Protein AF-A0A0V0GM75-F1 (afdb_monomer)

Structure (mmCIF, N/CA/C/O backbone):
data_AF-A0A0V0GM75-F1
#
_entry.id   AF-A0A0V0GM75-F1
#
loop_
_atom_site.group_PDB
_atom_site.id
_atom_site.type_symbol
_atom_site.label_atom_id
_atom_site.label_alt_id
_atom_site.la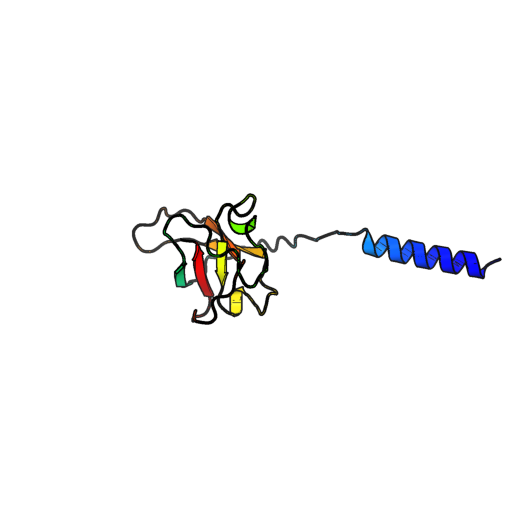bel_comp_id
_atom_site.label_asym_id
_atom_site.label_entity_id
_atom_site.label_seq_id
_atom_site.pdbx_PDB_ins_code
_atom_site.Cartn_x
_atom_site.Cartn_y
_atom_site.Cartn_z
_atom_site.occupancy
_atom_site.B_iso_or_equiv
_atom_site.auth_seq_id
_atom_site.auth_comp_id
_atom_site.auth_asym_id
_atom_site.auth_atom_id
_atom_site.pdbx_PDB_model_num
ATOM 1 N N . MET A 1 1 ? 55.978 0.961 8.814 1.00 60.47 1 MET A N 1
ATOM 2 C CA . MET A 1 1 ? 55.216 -0.275 9.116 1.00 60.47 1 MET A CA 1
ATOM 3 C C . MET A 1 1 ? 53.893 -0.012 9.846 1.00 60.47 1 MET A C 1
ATOM 5 O O . MET A 1 1 ? 52.951 -0.733 9.572 1.00 60.47 1 MET A O 1
ATOM 9 N N . GLY A 1 2 ? 53.761 1.026 10.689 1.00 60.06 2 GLY A N 1
ATOM 10 C CA . GLY A 1 2 ? 52.507 1.308 11.419 1.00 60.06 2 GLY A CA 1
ATOM 11 C C . GLY A 1 2 ? 51.342 1.911 10.609 1.00 60.06 2 GLY A C 1
ATOM 12 O O . GLY A 1 2 ? 50.194 1.615 10.907 1.00 60.06 2 GLY A O 1
ATOM 13 N N . TYR A 1 3 ? 51.600 2.702 9.558 1.00 64.00 3 TYR A N 1
ATOM 14 C CA . TYR A 1 3 ? 50.540 3.386 8.790 1.00 64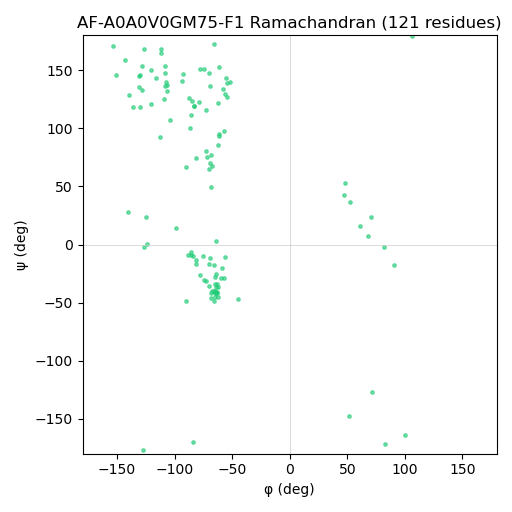.00 3 TYR A CA 1
ATOM 15 C C . TYR A 1 3 ? 49.615 2.423 8.024 1.00 64.00 3 TYR A C 1
ATOM 17 O O . TYR A 1 3 ? 48.398 2.583 8.029 1.00 64.00 3 TYR A O 1
ATOM 25 N N . ASN A 1 4 ? 50.186 1.364 7.440 1.00 69.31 4 ASN A N 1
ATOM 26 C CA . ASN A 1 4 ? 49.410 0.332 6.751 1.00 69.31 4 ASN A CA 1
ATOM 27 C C . ASN A 1 4 ? 48.488 -0.422 7.721 1.00 69.31 4 ASN A C 1
ATOM 29 O O . ASN A 1 4 ? 47.352 -0.711 7.371 1.00 69.31 4 ASN A O 1
ATOM 33 N N . VAL A 1 5 ? 48.934 -0.670 8.960 1.00 70.00 5 VAL A N 1
ATOM 34 C CA . VAL A 1 5 ? 48.118 -1.339 9.988 1.00 70.00 5 VAL A CA 1
ATOM 35 C C . VAL A 1 5 ? 46.885 -0.500 10.339 1.00 70.00 5 VAL A C 1
ATOM 37 O O . VAL A 1 5 ? 45.794 -1.049 10.429 1.00 70.00 5 VAL A O 1
ATOM 40 N N . ILE A 1 6 ? 47.034 0.825 10.442 1.00 69.56 6 ILE A N 1
ATOM 41 C CA . ILE A 1 6 ? 45.928 1.746 10.755 1.00 69.56 6 ILE A CA 1
ATOM 42 C C . ILE A 1 6 ? 44.902 1.805 9.609 1.00 69.56 6 ILE A C 1
ATOM 44 O O . ILE A 1 6 ? 43.697 1.807 9.853 1.00 69.56 6 ILE A O 1
ATOM 48 N N . ILE A 1 7 ? 45.350 1.811 8.350 1.00 73.31 7 ILE A N 1
ATOM 49 C CA . ILE A 1 7 ? 44.441 1.796 7.191 1.00 73.31 7 ILE A CA 1
ATOM 50 C C . ILE A 1 7 ? 43.643 0.491 7.140 1.00 73.31 7 ILE A C 1
ATOM 52 O O . ILE A 1 7 ? 42.425 0.527 6.964 1.00 73.31 7 ILE A O 1
ATOM 56 N N . PHE A 1 8 ? 44.300 -0.654 7.347 1.00 71.50 8 PHE A N 1
ATOM 57 C CA . PHE A 1 8 ? 43.618 -1.949 7.365 1.00 71.50 8 PHE A CA 1
ATOM 58 C C . PHE A 1 8 ? 42.592 -2.051 8.500 1.00 71.50 8 PHE A C 1
ATOM 60 O O . PHE A 1 8 ? 41.510 -2.597 8.279 1.00 71.50 8 PHE A O 1
ATOM 67 N N . THR A 1 9 ? 42.865 -1.481 9.681 1.00 73.00 9 THR A N 1
ATOM 68 C CA . THR A 1 9 ? 41.879 -1.459 10.773 1.00 73.00 9 THR A CA 1
ATOM 69 C C . THR A 1 9 ? 40.689 -0.554 10.458 1.00 73.00 9 THR A C 1
ATOM 71 O O . THR A 1 9 ? 39.555 -0.959 10.698 1.00 73.00 9 THR A O 1
ATOM 74 N N . PHE A 1 10 ? 40.907 0.629 9.870 1.00 70.69 10 PHE A N 1
ATOM 75 C CA . PHE A 1 10 ? 39.816 1.530 9.466 1.00 70.69 10 PHE A CA 1
ATOM 76 C C . PHE A 1 10 ? 38.932 0.940 8.357 1.00 70.69 10 PHE A C 1
ATOM 78 O O . PHE A 1 10 ? 37.709 1.036 8.442 1.00 70.69 10 PHE A O 1
ATOM 85 N N . LEU A 1 11 ? 39.518 0.286 7.348 1.00 71.31 11 LEU A N 1
ATOM 86 C CA . LEU A 1 11 ? 38.755 -0.410 6.303 1.00 71.31 11 LEU A CA 1
ATOM 87 C C . LEU A 1 11 ? 37.948 -1.585 6.868 1.00 71.31 11 LEU A C 1
ATOM 89 O O . LEU A 1 11 ? 36.784 -1.743 6.511 1.00 71.31 11 LEU A O 1
ATOM 93 N N . ALA A 1 12 ? 38.524 -2.373 7.778 1.00 72.00 12 ALA A N 1
ATOM 94 C CA . ALA A 1 12 ? 37.815 -3.477 8.423 1.00 72.00 12 ALA A CA 1
ATOM 95 C C . ALA A 1 12 ? 36.645 -2.990 9.300 1.00 72.00 12 ALA A C 1
ATOM 97 O O . ALA A 1 12 ? 35.568 -3.580 9.259 1.00 72.00 12 ALA A O 1
ATOM 98 N N . LEU A 1 13 ? 36.825 -1.889 10.041 1.00 67.44 13 LEU A N 1
ATOM 99 C CA . LEU A 1 13 ? 35.761 -1.235 10.815 1.00 67.44 13 LEU A CA 1
ATOM 100 C C . LEU A 1 13 ? 34.642 -0.697 9.913 1.00 67.44 13 LEU A C 1
ATOM 102 O O . LEU A 1 13 ? 33.470 -0.894 10.223 1.00 67.44 13 LEU A O 1
ATOM 106 N N . CYS A 1 14 ? 34.995 -0.096 8.774 1.00 62.97 14 CYS A N 1
ATOM 107 C CA . CYS A 1 14 ? 34.037 0.389 7.782 1.00 62.97 14 CYS A CA 1
ATOM 108 C C . CYS A 1 14 ? 33.208 -0.772 7.199 1.00 62.97 14 CYS A C 1
ATOM 110 O O . CYS A 1 14 ? 31.982 -0.710 7.165 1.00 62.97 14 CYS A O 1
ATOM 112 N N . LEU A 1 15 ? 33.852 -1.889 6.837 1.00 62.31 15 LEU A N 1
ATOM 113 C CA . LEU A 1 15 ? 33.173 -3.099 6.350 1.00 62.31 15 LEU A CA 1
ATOM 114 C C . LEU A 1 15 ? 32.277 -3.753 7.418 1.00 62.31 15 LEU A C 1
ATOM 116 O O . LEU A 1 15 ? 31.211 -4.270 7.085 1.00 62.31 15 LEU A O 1
ATOM 120 N N . LEU A 1 16 ? 32.659 -3.688 8.699 1.00 58.06 16 LEU A N 1
ATOM 121 C CA . LEU A 1 16 ? 31.814 -4.142 9.810 1.00 58.06 16 LEU A CA 1
ATOM 122 C C . LEU A 1 16 ? 30.513 -3.327 9.927 1.00 58.06 16 LEU A C 1
ATOM 124 O O . LEU A 1 16 ? 29.478 -3.901 10.252 1.00 58.06 16 LEU A O 1
ATOM 128 N N . GLN A 1 17 ? 30.544 -2.024 9.618 1.00 57.91 17 GLN A N 1
ATOM 129 C CA . GLN A 1 17 ? 29.362 -1.149 9.636 1.00 57.91 17 GLN A CA 1
ATOM 130 C C . GLN A 1 17 ? 28.405 -1.416 8.461 1.00 57.91 17 GLN A C 1
ATOM 132 O O . GLN A 1 17 ? 27.194 -1.294 8.627 1.00 57.91 17 GLN A O 1
ATOM 137 N N . TYR A 1 18 ? 28.922 -1.829 7.297 1.00 60.91 18 TYR A N 1
ATOM 138 C CA . TYR A 1 18 ? 28.097 -2.211 6.140 1.00 60.91 18 TYR A CA 1
ATOM 139 C C . TYR A 1 18 ? 27.483 -3.615 6.272 1.00 60.91 18 TYR A C 1
ATOM 141 O O . TYR A 1 18 ? 26.427 -3.871 5.699 1.00 60.91 18 TYR A O 1
ATOM 149 N N . CYS A 1 19 ? 28.108 -4.521 7.036 1.00 56.44 19 CYS A N 1
ATOM 150 C CA . CYS A 1 19 ? 27.608 -5.887 7.243 1.00 56.44 19 CYS A CA 1
ATOM 151 C C . CYS A 1 19 ? 26.515 -6.004 8.310 1.00 56.44 19 CYS A C 1
ATOM 153 O O . CYS A 1 19 ? 25.794 -7.004 8.336 1.00 56.44 19 CYS A O 1
ATOM 155 N N . THR A 1 20 ? 26.336 -5.012 9.183 1.00 55.38 20 THR A N 1
ATOM 156 C CA . THR A 1 20 ? 25.181 -5.004 10.082 1.00 55.38 20 THR A CA 1
ATOM 157 C C . THR A 1 20 ? 23.960 -4.466 9.347 1.00 55.38 20 THR A C 1
ATOM 159 O O . THR A 1 20 ? 23.466 -3.382 9.642 1.00 55.38 20 THR A O 1
ATOM 162 N N . CYS A 1 21 ? 23.388 -5.281 8.460 1.00 53.88 21 CYS A N 1
ATOM 163 C CA . CYS A 1 21 ? 21.960 -5.229 8.144 1.00 53.88 21 CYS A CA 1
ATOM 164 C C . CYS A 1 21 ? 21.143 -5.711 9.356 1.00 53.88 21 CYS A C 1
ATOM 166 O O . CYS A 1 21 ? 20.259 -6.559 9.237 1.00 53.88 21 CYS A O 1
ATOM 168 N N . ALA A 1 22 ? 21.419 -5.174 10.547 1.00 54.41 22 ALA A N 1
ATOM 169 C CA . ALA A 1 22 ? 20.449 -5.183 11.622 1.00 54.41 22 ALA A CA 1
ATOM 170 C C . ALA A 1 22 ? 19.383 -4.166 11.213 1.00 54.41 22 ALA A C 1
ATOM 172 O O . ALA A 1 22 ? 19.334 -3.043 11.706 1.00 54.41 22 ALA A O 1
ATOM 173 N N . HIS A 1 23 ? 18.540 -4.561 10.258 1.00 51.44 23 HIS A N 1
ATOM 174 C CA . HIS A 1 23 ? 17.225 -3.981 10.107 1.00 51.44 23 HIS A CA 1
ATOM 175 C C . HIS A 1 23 ? 16.519 -4.321 11.411 1.00 51.44 23 HIS A C 1
ATOM 177 O O . HIS A 1 23 ? 15.888 -5.373 11.541 1.00 51.44 23 HIS A O 1
ATOM 183 N N . VAL A 1 24 ? 16.719 -3.475 12.424 1.00 52.53 24 VAL A N 1
ATOM 184 C CA . VAL A 1 24 ? 15.916 -3.491 13.629 1.00 52.53 24 VAL A CA 1
ATOM 185 C C . VAL A 1 24 ? 14.514 -3.296 13.087 1.00 52.53 24 VAL A C 1
ATOM 187 O O . VAL A 1 24 ? 14.125 -2.189 12.724 1.00 52.53 24 VAL A O 1
ATOM 190 N N . LYS A 1 25 ? 13.764 -4.391 12.926 1.00 50.00 25 LYS A N 1
ATOM 191 C CA . LYS A 1 25 ? 12.319 -4.297 12.869 1.00 50.00 25 LYS A CA 1
ATOM 192 C C . LYS A 1 25 ? 11.996 -3.720 14.231 1.00 50.00 25 LYS A C 1
ATOM 194 O O . LYS A 1 25 ? 11.958 -4.459 15.213 1.00 50.00 25 LYS A O 1
ATOM 199 N N . SER A 1 26 ? 11.893 -2.395 14.319 1.00 51.44 26 SER A N 1
ATOM 200 C CA . SER A 1 26 ? 11.229 -1.787 15.446 1.00 51.44 26 SER A CA 1
ATOM 201 C C . SER A 1 26 ? 9.815 -2.331 15.337 1.00 51.44 26 SER A C 1
ATOM 203 O O . SER A 1 26 ? 8.985 -1.895 14.544 1.00 51.44 26 SER A O 1
ATOM 205 N N . LEU A 1 27 ? 9.570 -3.417 16.064 1.00 53.38 27 LEU A N 1
ATOM 206 C CA . LEU A 1 27 ? 8.232 -3.842 16.392 1.00 53.38 27 LEU A CA 1
ATOM 207 C C . LEU A 1 27 ? 7.750 -2.765 17.348 1.00 53.38 27 LEU A C 1
ATOM 209 O O . LEU A 1 27 ? 7.745 -2.936 18.563 1.00 53.38 27 LEU A O 1
ATOM 213 N N . ASN A 1 28 ? 7.388 -1.615 16.783 1.00 51.41 28 ASN A N 1
ATOM 214 C CA . ASN A 1 28 ? 6.484 -0.695 17.422 1.00 51.41 28 ASN A CA 1
ATOM 215 C C . ASN A 1 28 ? 5.131 -1.406 17.388 1.00 51.41 28 ASN A C 1
ATOM 217 O O . ASN A 1 28 ? 4.247 -1.076 16.604 1.00 51.41 28 ASN A O 1
ATOM 221 N N . ALA A 1 29 ? 5.012 -2.464 18.194 1.00 49.50 29 ALA A N 1
ATOM 222 C CA . ALA A 1 29 ? 3.746 -3.015 18.617 1.00 49.50 29 ALA A CA 1
ATOM 223 C C . ALA A 1 29 ? 3.155 -1.976 19.569 1.00 49.50 29 ALA A C 1
ATOM 225 O O . ALA A 1 29 ? 3.053 -2.175 20.778 1.00 49.50 29 ALA A O 1
ATOM 226 N N . SER A 1 30 ? 2.840 -0.805 19.020 1.00 55.94 30 SER A N 1
ATOM 227 C CA . SER A 1 30 ? 1.892 0.085 19.634 1.00 55.94 30 SER A CA 1
ATOM 228 C C . SER A 1 30 ? 0.645 -0.763 19.836 1.00 55.94 30 SER A C 1
ATOM 230 O O . SER A 1 30 ? 0.157 -1.423 18.916 1.00 55.94 30 SER A O 1
ATOM 232 N N . ILE A 1 31 ? 0.150 -0.786 21.069 1.00 52.28 31 ILE A N 1
ATOM 233 C CA . ILE A 1 31 ? -1.203 -1.235 21.384 1.00 52.28 31 ILE A CA 1
ATOM 234 C C . ILE A 1 31 ? -2.124 -0.177 20.757 1.00 52.28 31 ILE A C 1
ATOM 236 O O . ILE A 1 31 ? -2.676 0.687 21.431 1.00 52.28 31 ILE A O 1
ATOM 240 N N . ALA A 1 32 ? -2.143 -0.125 19.429 1.00 65.12 32 ALA A N 1
ATOM 241 C CA . ALA A 1 32 ? -2.840 0.874 18.661 1.00 65.12 32 ALA A CA 1
ATOM 242 C C . ALA A 1 32 ? -4.268 0.374 18.512 1.00 65.12 32 ALA A C 1
ATOM 244 O O . ALA A 1 32 ? -4.531 -0.622 17.841 1.00 65.12 32 ALA A O 1
ATOM 245 N N . SER A 1 33 ? -5.196 1.070 19.162 1.00 84.94 33 SER A N 1
ATOM 246 C CA . SER A 1 33 ? -6.591 1.000 18.749 1.00 84.94 33 SER A CA 1
ATOM 247 C C . SER A 1 33 ? -6.679 1.365 17.269 1.00 84.94 33 SER A C 1
ATOM 249 O O . SER A 1 33 ? -5.973 2.271 16.813 1.00 84.94 33 SER A O 1
ATOM 251 N N . PHE A 1 34 ? -7.576 0.702 16.537 1.00 90.62 34 PHE A N 1
ATOM 252 C CA . PHE A 1 34 ? -7.940 1.130 15.190 1.00 90.62 34 PHE A CA 1
ATOM 253 C C . PHE A 1 34 ? -8.336 2.608 15.204 1.00 90.62 34 PHE A C 1
ATOM 255 O O . PHE A 1 34 ? -9.004 3.077 16.131 1.00 90.62 34 PHE A O 1
ATOM 262 N N . GLN A 1 35 ? -7.900 3.325 14.173 1.00 93.19 35 GLN A N 1
ATOM 263 C CA . GLN A 1 35 ? -8.262 4.713 13.926 1.00 93.19 35 GLN A CA 1
ATOM 264 C C . GLN A 1 35 ? -9.198 4.779 12.717 1.00 93.19 35 GLN A C 1
ATOM 266 O O . GLN A 1 35 ? -9.049 3.964 11.801 1.00 93.19 35 GLN A O 1
ATOM 271 N N . PRO A 1 36 ? -10.147 5.729 12.682 1.00 94.38 36 PRO A N 1
ATOM 272 C CA . PRO A 1 36 ? -10.966 5.956 11.502 1.00 94.38 36 PRO A CA 1
ATOM 273 C C . PRO A 1 36 ? -10.099 6.281 10.281 1.00 94.38 36 PRO A C 1
ATOM 275 O O . PRO A 1 36 ? -9.192 7.113 10.351 1.00 94.38 36 PRO A O 1
ATOM 278 N N . ALA A 1 37 ? -10.410 5.643 9.160 1.00 95.38 37 ALA A N 1
ATOM 279 C CA . ALA A 1 37 ? -9.784 5.883 7.869 1.00 95.38 37 ALA A CA 1
ATOM 280 C C . ALA A 1 37 ? -10.839 5.766 6.766 1.00 95.38 37 ALA A C 1
ATOM 282 O O . ALA A 1 37 ? -11.886 5.144 6.957 1.00 95.38 37 ALA A O 1
ATOM 283 N N . VAL A 1 38 ? -10.554 6.368 5.618 1.00 95.62 38 VAL A N 1
ATOM 284 C CA . VAL A 1 38 ? -11.335 6.168 4.394 1.00 95.62 38 VAL A CA 1
ATOM 285 C C . VAL A 1 38 ? -10.679 5.053 3.591 1.00 95.62 38 VAL A C 1
ATOM 287 O O . VAL A 1 38 ? -9.451 4.964 3.551 1.00 95.62 38 VAL A O 1
ATOM 290 N N . ALA A 1 39 ? -11.490 4.199 2.973 1.00 95.12 39 ALA A N 1
ATOM 291 C CA . ALA A 1 39 ? -11.000 3.200 2.040 1.00 95.12 39 ALA A CA 1
ATOM 292 C C . ALA A 1 39 ? -11.808 3.224 0.741 1.00 95.12 39 ALA A C 1
ATOM 294 O O . ALA A 1 39 ? -13.040 3.281 0.774 1.00 95.12 39 ALA A O 1
ATOM 295 N N . THR A 1 40 ? -11.105 3.161 -0.382 1.00 96.00 40 THR A N 1
ATOM 296 C CA . THR A 1 40 ? -11.652 2.962 -1.731 1.00 96.00 40 THR A CA 1
ATOM 297 C C . THR A 1 40 ? -10.926 1.800 -2.402 1.00 96.00 40 THR A C 1
ATOM 299 O O . THR A 1 40 ? -10.117 1.131 -1.760 1.00 96.00 40 THR A O 1
ATOM 302 N N . PHE A 1 41 ? -11.259 1.519 -3.661 1.00 95.88 41 PHE A N 1
ATOM 303 C CA . PHE A 1 41 ? -10.556 0.529 -4.465 1.00 95.88 41 PHE A CA 1
ATOM 304 C C . PHE A 1 41 ? -10.177 1.124 -5.819 1.00 95.88 41 PHE A C 1
ATOM 306 O O . PHE A 1 41 ? -10.971 1.869 -6.404 1.00 95.88 41 PHE A O 1
ATOM 313 N N . TYR A 1 42 ? -9.030 0.711 -6.355 1.00 95.19 42 TYR A N 1
ATOM 314 C CA . TYR A 1 42 ? -8.586 1.050 -7.704 1.00 95.19 42 TYR A CA 1
ATOM 315 C C . TYR A 1 42 ? -8.190 -0.193 -8.500 1.00 95.19 42 TYR A C 1
ATOM 317 O O . TYR A 1 42 ? -7.764 -1.206 -7.950 1.00 95.19 42 TYR A O 1
ATOM 325 N N . GLY A 1 43 ? -8.306 -0.097 -9.824 1.00 94.31 43 GLY A N 1
ATOM 326 C CA . GLY A 1 43 ? -8.071 -1.228 -10.717 1.00 94.31 43 GLY A CA 1
ATOM 327 C C . GLY A 1 43 ? -9.285 -2.162 -10.858 1.00 94.31 43 GLY A C 1
ATOM 328 O O . GLY A 1 43 ? -10.401 -1.813 -10.465 1.00 94.31 43 GLY A O 1
ATOM 329 N N . PRO A 1 44 ? -9.104 -3.318 -11.522 1.00 94.31 44 PRO A N 1
ATOM 330 C CA . PRO A 1 44 ? -10.173 -4.293 -11.743 1.00 94.31 44 PRO A CA 1
ATOM 331 C C . PRO A 1 44 ? -10.490 -5.067 -10.451 1.00 94.31 44 PRO A C 1
ATOM 333 O O . PRO A 1 44 ? -9.554 -5.316 -9.728 1.00 94.31 44 PRO A O 1
ATOM 336 N N . PRO A 1 45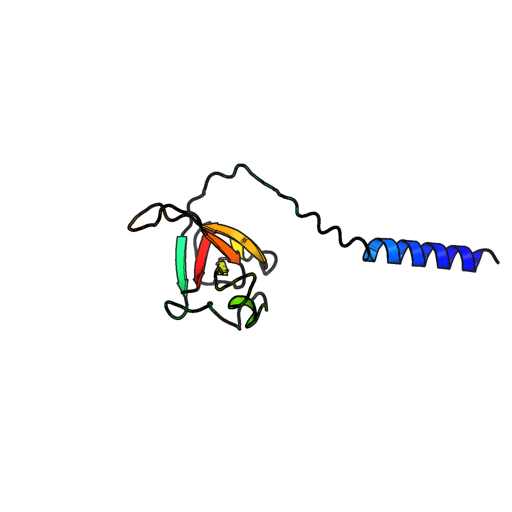 ? -11.716 -5.568 -10.191 1.00 92.62 45 PRO A N 1
ATOM 337 C CA . PRO A 1 45 ? -12.133 -6.159 -8.896 1.00 92.62 45 PRO A CA 1
ATOM 338 C C . PRO A 1 45 ? -11.435 -7.441 -8.397 1.00 92.62 45 PRO A C 1
ATOM 340 O O . PRO A 1 45 ? -11.875 -8.022 -7.403 1.00 92.62 45 PRO A O 1
ATOM 343 N N . THR A 1 46 ? -10.431 -7.935 -9.119 1.00 91.94 46 THR A N 1
ATOM 344 C CA . THR A 1 46 ? -9.559 -9.038 -8.680 1.00 91.94 46 THR A CA 1
ATOM 345 C C . THR A 1 46 ? -8.104 -8.776 -9.087 1.00 91.94 46 THR A C 1
ATOM 347 O O . THR A 1 46 ? -7.370 -9.703 -9.445 1.00 91.94 46 THR A O 1
ATOM 350 N N . GLY A 1 47 ? -7.734 -7.508 -9.200 1.00 93.44 47 GLY A N 1
ATOM 351 C CA . GLY A 1 47 ? -6.432 -7.044 -9.639 1.00 93.44 47 GLY A CA 1
ATOM 352 C C . GLY A 1 47 ? -5.404 -7.013 -8.512 1.00 93.44 47 GLY A C 1
ATOM 353 O O . GLY A 1 47 ? -5.577 -7.559 -7.425 1.00 93.44 47 GLY A O 1
ATOM 354 N N . ALA A 1 48 ? -4.263 -6.405 -8.821 1.00 93.62 48 ALA A N 1
ATOM 355 C CA . ALA A 1 48 ? -3.155 -6.211 -7.889 1.00 93.62 48 ALA A CA 1
ATOM 356 C C . ALA A 1 48 ? -2.770 -4.731 -7.787 1.00 93.62 48 ALA A C 1
ATOM 358 O O . ALA A 1 48 ? -1.624 -4.409 -7.489 1.00 93.62 48 ALA A O 1
ATOM 359 N N . GLY A 1 49 ? -3.704 -3.831 -8.109 1.00 90.31 49 GLY A N 1
ATOM 360 C CA . GLY A 1 49 ? -3.412 -2.417 -8.309 1.00 90.31 49 GLY A CA 1
ATOM 361 C C . GLY A 1 49 ? -2.640 -2.165 -9.607 1.00 90.31 49 GLY A C 1
ATOM 362 O O . GLY A 1 49 ? -3.096 -2.556 -10.681 1.00 90.31 49 GLY A O 1
ATOM 363 N N . SER A 1 50 ? -1.500 -1.475 -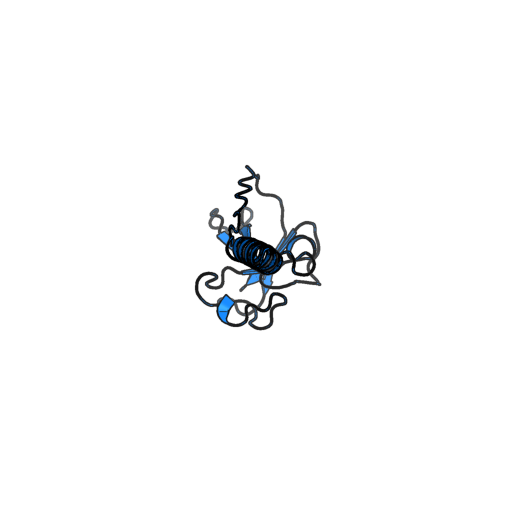9.517 1.00 87.19 50 SER A N 1
ATOM 364 C CA . SER A 1 50 ? -0.711 -1.019 -10.669 1.00 87.19 50 SER A CA 1
ATOM 365 C C . SER A 1 50 ? 0.754 -1.439 -10.557 1.00 87.19 50 SER A C 1
ATOM 367 O O . SER A 1 50 ? 1.400 -1.170 -9.544 1.00 87.19 50 SER A O 1
ATOM 369 N N . ASP A 1 51 ? 1.308 -1.985 -11.643 1.00 89.50 51 ASP A N 1
ATOM 370 C CA . ASP A 1 51 ? 2.749 -2.248 -11.786 1.00 89.50 51 ASP A CA 1
ATOM 371 C C . ASP A 1 51 ? 3.570 -0.943 -11.912 1.00 89.50 51 ASP A C 1
ATOM 373 O O . ASP A 1 51 ? 4.796 -0.953 -11.854 1.00 89.50 51 ASP A O 1
ATOM 377 N N . GLY A 1 52 ? 2.910 0.203 -12.109 1.00 90.62 52 GLY A N 1
ATOM 378 C CA . GLY A 1 52 ? 3.539 1.520 -12.241 1.00 90.62 52 GLY A CA 1
ATOM 379 C C . GLY A 1 52 ? 3.530 2.361 -10.963 1.00 90.62 52 GLY A C 1
ATOM 380 O O . GLY A 1 52 ? 3.725 3.570 -11.059 1.00 90.62 52 GLY A O 1
ATOM 381 N N . GLY A 1 53 ? 3.241 1.763 -9.803 1.00 93.56 53 GLY A N 1
ATOM 382 C CA . GLY A 1 53 ? 3.070 2.506 -8.555 1.00 93.56 53 GLY A CA 1
ATOM 383 C C . GLY A 1 53 ? 4.317 3.278 -8.105 1.00 93.56 53 GLY A C 1
ATOM 384 O O . GLY A 1 53 ? 5.455 2.885 -8.380 1.00 93.56 53 GLY A O 1
ATOM 385 N N . ALA A 1 54 ? 4.105 4.360 -7.358 1.00 98.06 54 ALA A N 1
ATOM 386 C CA . ALA A 1 54 ? 5.121 5.318 -6.924 1.00 98.06 54 ALA A CA 1
ATOM 387 C C . ALA A 1 54 ? 6.265 4.707 -6.089 1.00 98.06 54 ALA A C 1
ATOM 389 O O . ALA A 1 54 ? 7.344 5.292 -6.011 1.00 98.06 54 ALA A O 1
ATOM 390 N N . CYS A 1 55 ? 6.068 3.526 -5.490 1.00 98.00 55 CYS A N 1
ATOM 391 C CA . CYS A 1 55 ? 7.115 2.824 -4.739 1.00 98.00 55 CYS A CA 1
ATOM 392 C C . CYS A 1 55 ? 8.028 1.933 -5.598 1.00 98.00 55 CYS A C 1
ATOM 394 O O . CYS A 1 55 ? 8.994 1.382 -5.073 1.00 98.00 55 CYS A O 1
ATOM 396 N N . GLY A 1 56 ? 7.734 1.751 -6.890 1.00 97.56 56 GLY A N 1
ATOM 397 C CA . GLY A 1 56 ? 8.607 1.015 -7.810 1.00 97.56 56 GLY A CA 1
ATOM 398 C C . GLY A 1 56 ? 8.679 -0.499 -7.579 1.00 97.56 56 GLY A C 1
ATOM 399 O O . GLY A 1 56 ? 9.658 -1.123 -7.978 1.00 97.56 56 GLY A O 1
ATOM 400 N N . PHE A 1 57 ? 7.663 -1.106 -6.951 1.00 96.50 57 PHE A N 1
ATOM 401 C CA . PHE A 1 57 ? 7.609 -2.563 -6.736 1.00 96.50 57 PHE A CA 1
ATOM 402 C C . PHE A 1 57 ? 7.250 -3.374 -7.990 1.00 96.50 57 PHE A C 1
ATOM 404 O O . PHE A 1 57 ? 7.365 -4.596 -7.956 1.00 96.50 57 PHE A O 1
ATOM 411 N N . THR A 1 58 ? 6.834 -2.715 -9.073 1.00 96.00 58 THR A N 1
ATOM 412 C CA . THR A 1 58 ? 6.496 -3.352 -10.355 1.00 96.00 58 THR A CA 1
ATOM 413 C C . THR A 1 58 ? 5.509 -4.511 -10.200 1.00 96.00 58 THR A C 1
ATOM 415 O O . THR A 1 58 ? 4.674 -4.519 -9.299 1.00 96.00 58 THR A O 1
ATOM 418 N N . ASP A 1 59 ? 5.629 -5.523 -11.051 1.00 95.38 59 ASP A N 1
ATOM 419 C CA . ASP A 1 59 ? 4.883 -6.776 -11.021 1.00 95.38 59 ASP A CA 1
ATOM 420 C C . ASP A 1 59 ? 4.986 -7.564 -9.699 1.00 95.38 59 ASP A C 1
ATOM 422 O O . ASP A 1 59 ? 4.225 -8.518 -9.497 1.00 95.38 59 ASP A O 1
ATOM 426 N N . ALA A 1 60 ? 5.888 -7.200 -8.776 1.00 96.81 60 ALA A N 1
ATOM 427 C CA . ALA A 1 60 ? 5.981 -7.857 -7.475 1.00 96.81 60 ALA A CA 1
ATOM 428 C C . ALA A 1 60 ? 4.721 -7.651 -6.623 1.00 96.81 60 ALA A C 1
ATOM 430 O O . ALA A 1 60 ? 4.430 -8.511 -5.794 1.00 96.81 60 ALA A O 1
ATOM 431 N N . VAL A 1 61 ? 3.945 -6.580 -6.841 1.00 97.00 61 VAL A N 1
ATOM 432 C CA . VAL A 1 61 ? 2.694 -6.305 -6.098 1.00 97.00 61 VAL A CA 1
ATOM 433 C C . VAL A 1 61 ? 1.675 -7.448 -6.199 1.00 97.00 61 VAL A C 1
ATOM 435 O O . VAL A 1 61 ? 0.932 -7.712 -5.253 1.00 97.00 61 VAL A O 1
ATOM 438 N N . SER A 1 62 ? 1.702 -8.196 -7.306 1.00 96.81 62 SER A N 1
ATOM 439 C CA . SER A 1 62 ? 0.843 -9.364 -7.552 1.00 96.81 62 SER A CA 1
ATOM 440 C C . SER A 1 62 ? 1.394 -10.683 -6.991 1.00 96.81 62 SER A C 1
ATOM 442 O O . SER A 1 62 ? 0.710 -11.707 -6.998 1.00 96.81 62 SER A O 1
ATOM 444 N N . LYS A 1 63 ? 2.640 -10.690 -6.509 1.00 97.38 63 LYS A N 1
ATOM 445 C CA . LYS A 1 63 ? 3.390 -11.894 -6.128 1.00 97.38 63 LYS A CA 1
ATOM 446 C C . LYS A 1 63 ? 3.616 -11.943 -4.617 1.00 97.38 63 LYS A C 1
ATOM 448 O O . LYS A 1 63 ? 3.485 -10.925 -3.933 1.00 97.38 63 LYS A O 1
ATOM 453 N N . PRO A 1 64 ? 3.995 -13.104 -4.058 1.00 96.69 64 PRO A N 1
ATOM 454 C CA . PRO A 1 64 ? 4.465 -13.160 -2.682 1.00 96.69 64 PRO A CA 1
ATOM 455 C C . PRO A 1 64 ? 5.631 -12.176 -2.447 1.00 96.69 64 PRO A C 1
ATOM 457 O O . PRO A 1 64 ? 6.527 -12.096 -3.288 1.00 96.69 64 PRO A O 1
ATOM 460 N N . PRO A 1 65 ? 5.664 -11.459 -1.306 1.00 95.31 65 PRO A N 1
ATOM 461 C CA . PRO A 1 65 ? 4.755 -11.589 -0.166 1.00 95.31 65 PRO A CA 1
ATOM 462 C C . PRO A 1 65 ? 3.481 -10.727 -0.249 1.00 95.31 65 PRO A C 1
ATOM 464 O O . PRO A 1 65 ? 2.599 -10.922 0.585 1.00 95.31 65 PRO A O 1
ATOM 467 N N . PHE A 1 66 ? 3.372 -9.805 -1.211 1.00 96.75 66 PHE A N 1
ATOM 468 C CA . PHE A 1 66 ? 2.250 -8.867 -1.305 1.00 96.75 66 PHE A CA 1
ATOM 469 C C . PHE A 1 66 ? 0.936 -9.560 -1.655 1.00 96.75 66 PHE A C 1
ATOM 471 O O . PHE A 1 66 ? -0.062 -9.319 -0.989 1.00 96.75 66 PHE A O 1
ATOM 478 N N . ASN A 1 67 ? 0.940 -10.461 -2.642 1.00 96.50 67 ASN A N 1
ATOM 479 C CA . ASN A 1 67 ? -0.240 -11.217 -3.082 1.00 96.50 67 ASN A CA 1
ATOM 480 C C . ASN A 1 67 ? -1.483 -10.326 -3.291 1.00 96.50 67 ASN A C 1
ATOM 482 O O . ASN A 1 67 ? -2.569 -10.681 -2.836 1.00 96.50 67 ASN A O 1
ATOM 486 N N . SER A 1 68 ? -1.312 -9.151 -3.905 1.00 97.12 68 SER A N 1
ATOM 487 C CA . SER A 1 68 ? -2.376 -8.151 -4.081 1.00 97.12 68 SER A CA 1
ATOM 488 C C . SER A 1 68 ? -2.984 -7.596 -2.784 1.00 97.12 68 SER A C 1
ATOM 490 O O . SER A 1 68 ? -4.045 -6.990 -2.814 1.00 97.12 68 SER A O 1
ATOM 492 N N . PHE A 1 69 ? -2.350 -7.762 -1.624 1.00 97.75 69 PHE A N 1
ATOM 493 C CA . PHE A 1 69 ? -2.739 -7.063 -0.397 1.00 97.75 69 PHE A CA 1
ATOM 494 C C . PHE A 1 69 ? -1.978 -5.742 -0.295 1.00 97.75 69 PHE A C 1
ATOM 496 O O . PHE A 1 69 ? -1.108 -5.559 0.563 1.00 97.75 69 PHE A O 1
ATOM 503 N N . ILE A 1 70 ? -2.282 -4.823 -1.208 1.00 98.19 70 ILE A N 1
ATOM 504 C CA . ILE A 1 70 ? -1.586 -3.543 -1.332 1.00 98.19 70 ILE A CA 1
ATOM 505 C C . ILE A 1 70 ? -2.552 -2.355 -1.310 1.00 98.19 70 ILE A C 1
ATOM 507 O O . ILE A 1 70 ? -3.772 -2.515 -1.393 1.00 98.19 70 ILE A O 1
ATOM 511 N N . SER A 1 71 ? -2.003 -1.150 -1.177 1.00 98.31 71 SER A N 1
ATOM 512 C CA . SER A 1 71 ? -2.765 0.092 -1.245 1.00 98.31 71 SER A CA 1
ATOM 513 C C . SER A 1 71 ? -1.923 1.258 -1.763 1.00 98.31 71 SER A C 1
ATOM 515 O O . SER A 1 71 ? -0.732 1.363 -1.448 1.00 98.31 71 SER A O 1
ATOM 517 N N . ALA A 1 72 ? -2.571 2.163 -2.497 1.00 98.44 72 ALA A N 1
ATOM 518 C CA . ALA A 1 72 ? -2.098 3.521 -2.703 1.00 98.44 72 ALA A CA 1
ATOM 519 C C . ALA A 1 72 ? -2.512 4.387 -1.502 1.00 98.44 72 ALA A C 1
ATOM 521 O O . ALA A 1 72 ? -3.696 4.518 -1.177 1.00 98.44 72 ALA A O 1
ATOM 522 N N . GLY A 1 73 ? -1.530 4.952 -0.802 1.00 98.38 73 GLY A N 1
ATOM 523 C CA . GLY A 1 73 ? -1.772 5.767 0.388 1.00 98.38 73 GLY A CA 1
ATOM 524 C C . GLY A 1 73 ? -1.882 7.252 0.055 1.00 98.38 73 GLY A C 1
ATOM 525 O O . GLY A 1 73 ? -1.162 7.748 -0.811 1.00 98.38 73 GLY A O 1
ATOM 526 N N . ASN A 1 74 ? -2.718 7.999 0.780 1.00 98.31 74 ASN A N 1
ATOM 527 C CA . ASN A 1 74 ? -2.616 9.464 0.772 1.00 98.31 74 ASN A CA 1
ATOM 528 C C . ASN A 1 74 ? -1.297 9.948 1.411 1.00 98.31 74 ASN A C 1
ATOM 530 O O . ASN A 1 74 ? -0.565 9.172 2.027 1.00 98.31 74 ASN A O 1
ATOM 534 N N . GLY A 1 75 ? -1.010 11.251 1.320 1.00 98.19 75 GLY A N 1
ATOM 535 C CA . GLY A 1 75 ? 0.241 11.857 1.807 1.00 98.19 75 GLY A CA 1
ATOM 536 C C . GLY A 1 75 ? 0.709 11.404 3.207 1.00 98.19 75 GLY A C 1
ATOM 537 O O . GLY A 1 75 ? 1.869 11.028 3.350 1.00 98.19 75 GLY A O 1
ATOM 538 N N . PRO A 1 76 ? -0.153 11.353 4.242 1.00 97.75 76 PRO A N 1
ATOM 539 C CA . PRO A 1 76 ? 0.205 10.831 5.568 1.00 97.75 76 PRO A CA 1
ATOM 540 C C . PRO A 1 76 ? 0.672 9.366 5.617 1.00 97.75 76 PRO A C 1
ATOM 542 O O . PRO A 1 76 ? 1.442 9.007 6.514 1.00 97.75 76 PRO A O 1
ATOM 545 N N . LEU A 1 77 ? 0.208 8.519 4.694 1.00 98.31 77 LEU A N 1
ATOM 546 C CA . LEU A 1 77 ? 0.599 7.109 4.583 1.00 98.31 77 LEU A CA 1
ATOM 547 C C . LEU A 1 77 ? 1.808 6.935 3.662 1.00 98.31 77 LEU A C 1
ATOM 549 O O . LEU A 1 77 ? 2.767 6.282 4.060 1.00 98.31 77 LEU A O 1
ATOM 553 N N . PHE A 1 78 ? 1.781 7.541 2.470 1.00 98.44 78 PHE A N 1
ATOM 554 C CA . PHE A 1 78 ? 2.855 7.453 1.474 1.00 98.44 78 PHE A CA 1
ATOM 555 C C . PHE A 1 78 ? 4.121 8.205 1.902 1.00 98.44 78 PHE A C 1
ATOM 557 O O . PHE A 1 78 ? 5.231 7.734 1.654 1.00 98.44 78 PHE A O 1
ATOM 564 N N . LYS A 1 79 ? 3.961 9.338 2.596 1.00 97.69 79 LYS A N 1
ATOM 565 C CA . LYS A 1 79 ? 5.031 10.167 3.171 1.00 97.69 79 LYS A CA 1
ATOM 566 C C . LYS A 1 79 ? 6.157 10.454 2.183 1.00 97.69 79 LYS A C 1
ATOM 568 O O . LYS A 1 79 ? 7.306 10.161 2.487 1.00 97.69 79 LYS A O 1
ATOM 573 N N . GLU A 1 80 ? 5.832 10.969 0.999 1.00 97.44 80 GLU A N 1
ATOM 574 C CA . GLU A 1 80 ? 6.836 11.278 -0.036 1.00 97.44 80 GLU A CA 1
ATOM 575 C C . GLU A 1 80 ? 7.757 10.073 -0.346 1.00 97.44 80 GLU A C 1
ATOM 577 O O . GLU A 1 80 ? 8.962 10.212 -0.540 1.00 97.44 80 GLU A O 1
ATOM 582 N N . GLY A 1 81 ? 7.201 8.858 -0.319 1.00 97.81 81 GLY A N 1
ATOM 583 C CA . GLY A 1 81 ? 7.924 7.606 -0.541 1.00 97.81 81 GLY A CA 1
ATOM 584 C C . GLY A 1 81 ? 8.506 6.956 0.717 1.00 97.81 81 GLY A C 1
ATOM 585 O O . GLY A 1 81 ? 8.754 5.751 0.713 1.00 97.81 81 GLY A O 1
ATOM 586 N N . PHE A 1 82 ? 8.652 7.671 1.838 1.00 98.12 82 PHE A N 1
ATOM 587 C CA . PHE A 1 82 ? 9.122 7.070 3.099 1.00 98.12 82 PHE A CA 1
ATOM 588 C C . PHE A 1 82 ? 8.141 6.043 3.683 1.00 98.12 82 PHE A C 1
ATOM 590 O O . PHE A 1 82 ? 8.512 5.244 4.543 1.00 98.12 82 PHE A O 1
ATOM 597 N N . GLY A 1 83 ? 6.884 6.068 3.244 1.00 98.12 83 GLY A N 1
ATOM 598 C CA . GLY A 1 83 ? 5.859 5.095 3.601 1.00 98.12 83 GLY A CA 1
ATOM 599 C C . GLY A 1 83 ? 5.910 3.798 2.797 1.00 98.12 83 GLY A C 1
ATOM 600 O O . GLY A 1 83 ? 5.278 2.823 3.206 1.00 98.12 83 GL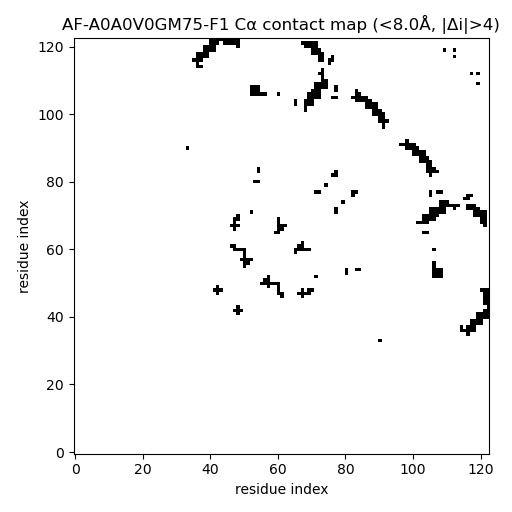Y A O 1
ATOM 601 N N . CYS A 1 84 ? 6.657 3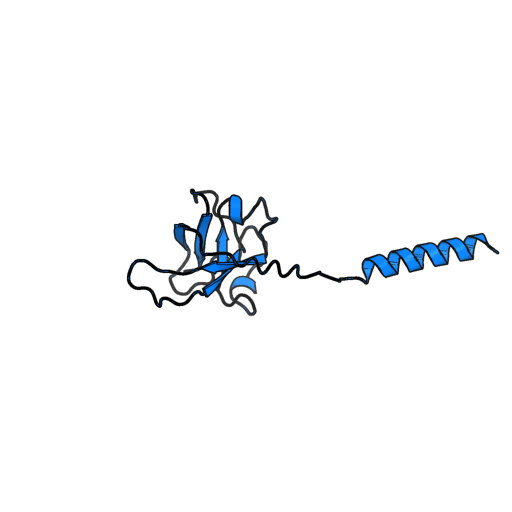.745 1.692 1.00 98.50 84 CYS A N 1
ATOM 602 C CA . CYS A 1 84 ? 6.741 2.562 0.840 1.00 98.50 84 CYS A CA 1
ATOM 603 C C . CYS A 1 84 ? 7.188 1.321 1.622 1.00 98.50 84 CYS A C 1
ATOM 605 O O . CYS A 1 84 ? 8.176 1.342 2.356 1.00 98.50 84 CYS A O 1
ATOM 607 N N . GLY A 1 85 ? 6.442 0.226 1.477 1.00 97.75 85 GLY A N 1
ATOM 608 C CA . GLY A 1 85 ? 6.686 -1.019 2.208 1.00 97.75 85 GLY A CA 1
ATOM 609 C C . GLY A 1 85 ? 6.123 -1.050 3.635 1.00 97.75 85 GLY A C 1
ATOM 610 O O . GLY A 1 85 ? 6.216 -2.085 4.295 1.00 97.75 85 GLY A O 1
ATOM 611 N N . SER A 1 86 ? 5.511 0.036 4.121 1.00 98.06 86 SER A N 1
ATOM 612 C CA . SER A 1 86 ? 4.834 0.043 5.424 1.00 98.06 86 SER A CA 1
ATOM 613 C C . SER A 1 86 ? 3.577 -0.822 5.392 1.00 98.06 86 SER A C 1
ATOM 615 O O . SER A 1 86 ? 2.783 -0.737 4.456 1.00 98.06 86 SER A O 1
ATOM 617 N N . CYS A 1 87 ? 3.376 -1.620 6.440 1.00 97.56 87 CYS A N 1
ATOM 618 C CA . CYS A 1 87 ? 2.224 -2.508 6.573 1.00 97.56 87 CYS A CA 1
ATOM 619 C C . CYS A 1 87 ? 1.226 -1.977 7.604 1.00 97.56 87 CYS A C 1
ATOM 621 O O . CYS A 1 87 ? 1.617 -1.577 8.702 1.00 97.56 87 CYS A O 1
ATOM 623 N N . TYR A 1 88 ? -0.062 -2.056 7.279 1.00 97.75 88 TYR A N 1
ATOM 624 C CA . TYR A 1 88 ? -1.161 -1.632 8.145 1.00 97.75 88 TYR A CA 1
ATOM 625 C C . TYR A 1 88 ? -2.221 -2.721 8.239 1.00 97.75 88 TYR A C 1
ATOM 627 O O . TYR A 1 88 ? -2.496 -3.404 7.256 1.00 97.75 88 TYR A O 1
ATOM 635 N N . GLN A 1 89 ? -2.846 -2.860 9.409 1.00 97.00 89 GLN A N 1
ATOM 636 C CA . GLN A 1 89 ? -4.091 -3.613 9.523 1.00 97.00 89 GLN A CA 1
ATOM 637 C C . GLN A 1 89 ? -5.271 -2.703 9.191 1.00 97.00 89 GLN A C 1
ATOM 639 O O . GLN A 1 89 ? -5.467 -1.677 9.842 1.00 97.00 89 GLN A O 1
ATOM 644 N N . VAL A 1 90 ? -6.074 -3.108 8.213 1.00 96.00 90 VAL A N 1
ATOM 645 C CA . VAL A 1 90 ? -7.310 -2.429 7.820 1.00 96.00 90 VAL A CA 1
ATOM 646 C C . VAL A 1 90 ? -8.490 -3.292 8.249 1.00 96.00 90 VAL A C 1
ATOM 648 O O . VAL A 1 90 ? -8.560 -4.475 7.913 1.00 96.00 90 VAL A O 1
ATOM 651 N N . LEU A 1 91 ? -9.409 -2.704 9.016 1.00 95.94 91 LEU A N 1
ATOM 652 C CA . LEU A 1 91 ? -10.607 -3.365 9.528 1.00 95.94 91 LEU A CA 1
ATOM 653 C C . LEU A 1 91 ? -11.861 -2.637 9.042 1.00 95.94 91 LEU A C 1
ATOM 655 O O . LEU A 1 91 ? -12.078 -1.472 9.359 1.00 95.94 91 LEU A O 1
ATOM 659 N N . CYS A 1 92 ? -12.716 -3.368 8.333 1.00 95.06 92 CYS A N 1
ATOM 660 C CA . CYS A 1 92 ? -14.070 -2.941 7.998 1.00 95.06 92 CYS A CA 1
ATOM 661 C C . CYS A 1 92 ? -14.996 -3.260 9.180 1.00 95.06 92 CYS A C 1
ATOM 663 O O . CYS A 1 92 ? -15.135 -4.426 9.561 1.00 95.06 92 CYS A O 1
ATOM 665 N N . ASN A 1 93 ? -15.616 -2.233 9.765 1.00 91.25 93 ASN A N 1
ATOM 666 C CA . ASN A 1 93 ? -16.540 -2.355 10.901 1.00 91.25 93 ASN A CA 1
ATOM 667 C C . ASN A 1 93 ? -17.935 -1.751 10.640 1.00 91.25 93 ASN A C 1
ATOM 669 O O . ASN A 1 93 ? -18.787 -1.798 11.525 1.00 91.25 93 ASN A O 1
ATOM 673 N N . LEU A 1 94 ? -18.176 -1.197 9.447 1.00 86.44 94 LEU A N 1
ATOM 674 C CA . LEU A 1 94 ? -19.441 -0.582 9.043 1.00 86.44 94 LEU A CA 1
ATOM 675 C C . LEU A 1 94 ? -19.883 -1.153 7.687 1.00 86.44 94 LEU A C 1
ATOM 677 O O . LEU A 1 94 ? -19.190 -0.977 6.689 1.00 86.44 94 LEU A O 1
ATOM 681 N N . GLY A 1 95 ? -21.045 -1.812 7.648 1.00 83.62 95 GLY A N 1
ATOM 682 C CA . GLY A 1 95 ? -21.602 -2.431 6.436 1.00 83.62 95 GLY A CA 1
ATOM 683 C C . GLY A 1 95 ? -21.371 -3.949 6.350 1.00 83.62 95 GLY A C 1
ATOM 684 O O . GLY A 1 95 ? -21.089 -4.582 7.372 1.00 83.62 95 GLY A O 1
A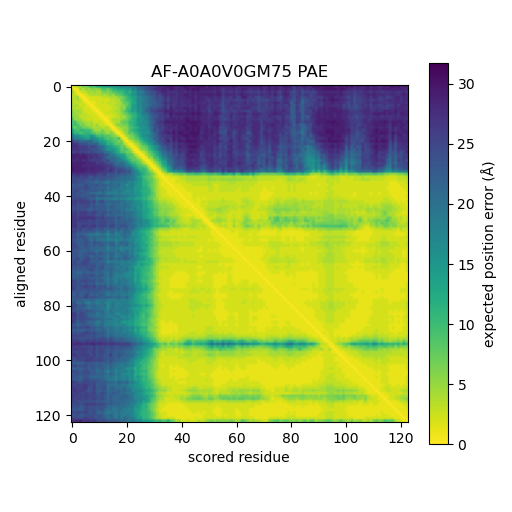TOM 685 N N . PRO A 1 96 ? -21.528 -4.565 5.160 1.00 89.38 96 PRO A N 1
ATOM 686 C CA . PRO A 1 96 ? -21.289 -5.992 4.960 1.00 89.38 96 PRO A CA 1
ATOM 687 C C . PRO A 1 96 ? -19.781 -6.287 4.995 1.00 89.38 96 PRO A C 1
ATOM 689 O O . PRO A 1 96 ? -19.119 -6.402 3.969 1.00 89.38 96 PRO A O 1
ATOM 692 N N . CYS A 1 97 ? -19.235 -6.389 6.203 1.00 93.69 97 CYS A N 1
ATOM 693 C CA . CYS A 1 97 ? -17.830 -6.680 6.460 1.00 93.69 97 CYS A CA 1
ATOM 694 C C . CYS A 1 97 ? -17.662 -8.102 7.013 1.00 93.69 97 CYS A C 1
ATOM 696 O O . CYS A 1 97 ? -18.526 -8.615 7.721 1.00 93.69 97 CYS A O 1
ATOM 698 N N . SER A 1 98 ? -16.491 -8.708 6.800 1.00 94.50 98 SER A N 1
ATO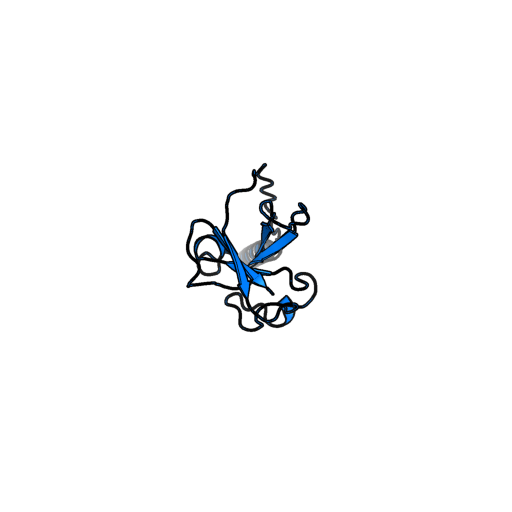M 699 C CA . SER A 1 98 ? -16.106 -9.957 7.479 1.00 94.50 98 SER A CA 1
ATOM 700 C C . SER A 1 98 ? -15.817 -9.774 8.978 1.00 94.50 98 SER A C 1
ATOM 702 O O . SER A 1 98 ? -15.727 -10.758 9.712 1.00 94.50 98 SER A O 1
ATOM 704 N N . GLY A 1 99 ? -15.598 -8.530 9.423 1.00 93.81 99 GLY A N 1
ATOM 705 C CA . GLY A 1 99 ? -15.157 -8.193 10.779 1.00 93.81 99 GLY A CA 1
ATOM 706 C C . GLY A 1 99 ? -13.723 -8.632 11.101 1.00 93.81 99 GLY A C 1
ATOM 707 O O . GLY A 1 99 ? -13.304 -8.542 12.253 1.00 93.81 99 GLY A O 1
ATOM 708 N N . ARG A 1 100 ? -12.963 -9.122 10.111 1.00 94.62 100 ARG A N 1
ATOM 709 C CA . ARG A 1 100 ? -11.571 -9.555 10.277 1.00 94.62 100 ARG A CA 1
ATOM 710 C C . ARG A 1 100 ? -10.632 -8.535 9.634 1.00 94.62 100 ARG A C 1
ATOM 712 O O . ARG A 1 100 ? -10.880 -8.159 8.488 1.00 94.62 100 ARG A O 1
ATOM 719 N N . PRO A 1 101 ? -9.567 -8.098 10.328 1.00 95.81 101 PRO A N 1
ATOM 720 C CA . PRO A 1 101 ? -8.596 -7.199 9.732 1.00 95.81 101 PRO A CA 1
ATOM 721 C C . PRO A 1 101 ? -7.774 -7.922 8.663 1.00 95.81 101 PRO A C 1
ATOM 723 O O . PRO A 1 101 ? -7.468 -9.110 8.797 1.00 95.81 101 PRO A O 1
ATOM 726 N N . VAL A 1 102 ? -7.378 -7.182 7.634 1.00 96.25 102 VAL A N 1
ATOM 727 C CA . VAL A 1 102 ? -6.410 -7.621 6.622 1.00 96.25 102 VAL A CA 1
ATOM 728 C C . VAL A 1 102 ? -5.172 -6.740 6.694 1.00 96.25 102 VAL A C 1
ATOM 730 O O . VAL A 1 102 ? -5.271 -5.544 6.963 1.00 96.25 102 VAL A O 1
ATOM 733 N N . THR A 1 103 ? -4.000 -7.334 6.490 1.00 97.69 103 THR A N 1
ATOM 734 C CA . THR A 1 103 ? -2.750 -6.575 6.407 1.00 97.69 103 THR A CA 1
ATOM 735 C C . THR A 1 103 ? -2.552 -6.128 4.972 1.00 97.69 103 THR A C 1
ATOM 737 O O . THR A 1 103 ? -2.538 -6.979 4.091 1.00 97.69 103 THR A O 1
ATOM 740 N N . VAL A 1 104 ? -2.362 -4.832 4.753 1.00 98.06 104 VAL A N 1
ATOM 741 C CA . VAL A 1 104 ? -2.049 -4.261 3.438 1.00 98.06 104 VAL A CA 1
ATOM 742 C C . VAL A 1 104 ? -0.717 -3.528 3.482 1.00 98.06 104 VAL A C 1
ATOM 744 O O . VAL A 1 104 ? -0.345 -2.986 4.529 1.00 98.06 104 VAL A O 1
ATOM 747 N N . THR A 1 105 ? -0.005 -3.496 2.359 1.00 98.44 105 THR A N 1
ATOM 748 C CA . THR A 1 105 ? 1.249 -2.746 2.217 1.00 98.44 105 THR A CA 1
ATOM 749 C C . THR A 1 105 ? 1.069 -1.512 1.339 1.00 98.44 105 THR A C 1
ATOM 751 O O . THR A 1 105 ? 0.449 -1.585 0.283 1.00 98.44 105 THR A O 1
ATOM 754 N N . ILE A 1 106 ? 1.6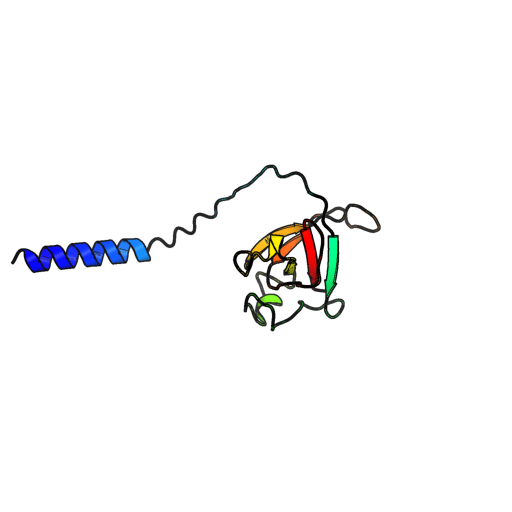42 -0.379 1.750 1.00 98.56 106 ILE A N 1
ATOM 755 C CA . ILE A 1 106 ? 1.705 0.820 0.908 1.00 98.56 106 ILE A CA 1
ATOM 756 C C . ILE A 1 106 ? 2.726 0.598 -0.210 1.00 98.56 106 ILE A C 1
ATOM 758 O O . ILE A 1 106 ? 3.922 0.435 0.056 1.00 98.56 106 ILE A O 1
ATOM 762 N N . THR A 1 107 ? 2.254 0.590 -1.454 1.00 98.50 107 THR A N 1
ATOM 763 C CA . THR A 1 107 ? 3.083 0.370 -2.656 1.00 98.50 107 THR A CA 1
ATOM 764 C C . THR A 1 107 ? 2.917 1.463 -3.706 1.00 98.50 107 THR A C 1
ATOM 766 O O . THR A 1 107 ? 3.572 1.419 -4.747 1.00 98.50 107 THR A O 1
ATOM 769 N N . ASP A 1 108 ? 2.048 2.435 -3.451 1.00 98.31 108 ASP A N 1
ATOM 770 C CA . ASP A 1 108 ? 1.739 3.515 -4.377 1.00 98.31 108 ASP A CA 1
ATOM 771 C C . ASP A 1 108 ? 1.268 4.767 -3.615 1.00 98.31 108 ASP A C 1
ATOM 773 O O . ASP A 1 108 ? 1.026 4.728 -2.400 1.00 98.31 108 ASP A O 1
ATOM 777 N N . GLU A 1 109 ? 1.137 5.876 -4.330 1.00 98.25 109 GLU A N 1
ATOM 778 C CA . GLU A 1 109 ? 0.588 7.135 -3.841 1.00 98.25 109 GLU A CA 1
ATOM 779 C C . GLU A 1 109 ? -0.800 7.375 -4.440 1.00 98.25 109 GLU A C 1
ATOM 781 O O . GLU A 1 109 ? -1.023 7.164 -5.630 1.00 98.25 109 GLU A O 1
ATOM 786 N N . CYS A 1 110 ? -1.726 7.890 -3.632 1.00 97.94 110 CYS A N 1
ATOM 787 C CA . CYS A 1 110 ? -2.980 8.454 -4.118 1.00 97.94 110 CYS A CA 1
ATOM 788 C C . CYS A 1 110 ? -3.008 9.978 -3.878 1.00 97.94 110 CYS A C 1
ATOM 790 O O . CYS A 1 110 ? -3.456 10.425 -2.815 1.00 97.94 110 CYS A O 1
ATOM 792 N N . PRO A 1 111 ? -2.581 10.808 -4.852 1.00 95.62 111 PRO A N 1
ATOM 793 C CA . PRO A 1 111 ? -2.529 12.264 -4.686 1.00 95.62 111 PRO A CA 1
ATOM 794 C C . PRO A 1 111 ? -3.907 12.919 -4.501 1.00 95.62 111 PRO A C 1
ATOM 796 O O . PRO A 1 111 ? -4.023 13.965 -3.868 1.00 95.62 111 PRO A O 1
ATOM 799 N N . GLY A 1 112 ? -4.964 12.311 -5.057 1.00 95.44 112 GLY A N 1
ATOM 800 C CA . GLY A 1 112 ? -6.347 12.792 -4.938 1.00 95.44 112 GLY A CA 1
ATOM 801 C C . GLY A 1 112 ? -7.062 12.347 -3.659 1.00 95.44 112 GLY A C 1
ATOM 802 O O . GLY A 1 112 ? -8.158 12.828 -3.363 1.00 95.44 112 GLY A O 1
ATOM 803 N N . CYS A 1 113 ? -6.463 11.437 -2.892 1.00 96.81 113 CYS A N 1
ATOM 804 C CA . CYS A 1 113 ? -7.054 10.912 -1.673 1.00 96.81 113 CYS A CA 1
ATOM 805 C C . CYS A 1 113 ? -6.876 11.906 -0.519 1.00 96.81 113 CYS A C 1
ATOM 807 O O . CYS A 1 113 ? -5.765 12.274 -0.143 1.00 96.81 113 CYS A O 1
ATOM 809 N N . SER A 1 114 ? -7.989 12.325 0.082 1.00 93.00 114 SER A N 1
ATOM 810 C CA . SER A 1 114 ? -8.017 13.287 1.191 1.00 93.00 114 SER A CA 1
ATOM 811 C C . SER A 1 114 ? -8.459 12.640 2.508 1.00 93.00 114 SER A C 1
ATOM 813 O O . SER A 1 114 ? -8.934 11.503 2.533 1.00 93.00 114 SER A O 1
ATOM 815 N N . GLY A 1 115 ? -8.290 13.374 3.613 1.00 92.69 115 GLY A N 1
ATOM 816 C CA . GLY A 1 115 ? -8.587 12.919 4.974 1.00 92.69 115 GLY A CA 1
ATOM 817 C C . GLY A 1 115 ? -7.328 12.620 5.790 1.00 92.69 115 GLY A C 1
ATOM 818 O O . GLY A 1 115 ? -6.209 12.772 5.306 1.00 92.69 115 GLY A O 1
ATOM 819 N N . ALA A 1 116 ? -7.514 12.211 7.049 1.00 95.19 116 ALA A N 1
ATOM 820 C CA . ALA A 1 116 ? -6.398 11.894 7.944 1.00 95.19 116 ALA A CA 1
ATOM 821 C C . ALA A 1 116 ? -5.612 10.664 7.459 1.00 95.19 116 ALA A C 1
ATOM 823 O O . ALA A 1 116 ? -4.395 10.723 7.320 1.00 95.19 116 ALA A O 1
ATOM 824 N N . PHE A 1 117 ? -6.324 9.581 7.134 1.00 97.50 117 PHE A N 1
ATOM 825 C CA . PHE A 1 117 ? -5.773 8.367 6.537 1.00 97.50 117 PHE A CA 1
ATOM 826 C C . PHE A 1 117 ? -6.732 7.866 5.463 1.00 97.50 117 PHE A C 1
ATOM 828 O O . PHE A 1 117 ? -7.930 7.720 5.725 1.00 97.50 117 PHE A O 1
ATOM 835 N N . HIS A 1 118 ? -6.205 7.617 4.269 1.00 98.31 118 HIS A N 1
ATOM 836 C CA . HIS A 1 118 ? -6.983 7.122 3.143 1.00 98.31 118 HIS A CA 1
ATOM 837 C C . HIS A 1 118 ? -6.212 6.011 2.435 1.00 98.31 118 HIS A C 1
ATOM 839 O O . HIS A 1 118 ? -5.116 6.250 1.928 1.00 98.31 118 HIS A O 1
ATOM 845 N N . PHE A 1 119 ? -6.801 4.819 2.417 1.00 98.25 119 PHE A N 1
ATOM 846 C CA . PHE A 1 119 ? -6.282 3.639 1.737 1.00 98.25 119 PHE A CA 1
ATOM 847 C C . PHE A 1 119 ? -7.065 3.408 0.447 1.00 98.25 119 PHE A C 1
ATOM 849 O O . PHE A 1 119 ? -8.216 2.980 0.500 1.00 98.25 119 PHE A O 1
ATOM 856 N N . ASP A 1 120 ? -6.469 3.672 -0.707 1.00 98.06 120 ASP A N 1
ATOM 857 C CA . ASP A 1 120 ? -7.038 3.213 -1.971 1.00 98.06 120 ASP A CA 1
ATOM 858 C C . ASP A 1 120 ? -6.508 1.797 -2.210 1.00 98.06 120 ASP A C 1
ATOM 860 O O . ASP A 1 120 ? -5.321 1.598 -2.469 1.00 98.06 120 ASP A O 1
ATOM 864 N N . LEU A 1 121 ? -7.322 0.790 -1.918 1.00 97.88 121 LEU A N 1
ATOM 865 C CA . LEU A 1 121 ? -6.931 -0.619 -1.909 1.00 97.88 121 LEU A CA 1
ATOM 866 C C . LEU A 1 121 ? -6.874 -1.157 -3.340 1.00 97.88 121 LEU A C 1
ATOM 868 O O . LEU A 1 121 ? -7.631 -0.714 -4.201 1.00 97.88 121 LEU A O 1
ATOM 872 N N . SER A 1 122 ? -6.034 -2.152 -3.614 1.00 97.31 122 SER A N 1
ATOM 873 C CA . SER A 1 122 ? -6.171 -2.870 -4.885 1.00 97.31 122 SER A CA 1
ATOM 874 C C . SER A 1 122 ? -7.535 -3.556 -4.947 1.00 97.31 122 SER A C 1
ATOM 876 O O . SER A 1 122 ? -7.876 -4.353 -4.065 1.00 97.31 122 SER A O 1
ATOM 878 N N . GLY A 1 123 ? -8.308 -3.206 -5.976 1.00 87.06 123 GLY A N 1
ATOM 879 C CA . GLY A 1 123 ? -9.404 -4.026 -6.472 1.00 87.06 123 GLY A CA 1
ATOM 880 C C . GLY A 1 123 ? -8.828 -5.290 -7.056 1.00 87.06 123 GLY A C 1
ATOM 881 O O . GLY A 1 123 ? -7.736 -5.213 -7.666 1.00 87.06 123 GLY A O 1
#

Nearest PDB structures (foldseek):
  2hcz-assembly1_X  TM=9.343E-01  e=1.724E-08  Zea mays
  1n10-assembly2_B  TM=8.522E-01  e=9.828E-08  Phleum pratense
  4efd-assembly1_E  TM=2.343E-01  e=4.609E+00  Trypanosoma brucei brucei TREU927

Radius of gyration: 20.19 Å; Cα contacts (8 Å, |Δi|>4): 202; chains: 1; bounding box: 77×26×34 Å

Solvent-accessible surface area (backbone atoms only — not comparable to full-atom values): 7126 Å² total; per-residue (Å²): 124,67,68,63,54,54,52,54,51,52,52,52,53,53,52,54,62,70,68,58,77,71,72,72,73,76,76,76,74,63,91,66,74,89,71,88,63,50,75,53,68,38,69,53,88,82,41,39,46,58,56,82,27,76,53,66,60,30,73,48,36,57,30,85,90,43,58,26,32,36,22,23,15,10,62,82,53,18,44,93,58,76,21,46,72,43,73,45,78,50,69,51,86,79,76,102,50,90,70,60,67,46,69,32,28,28,42,22,63,28,90,87,49,68,76,84,39,26,39,35,26,34,23

Foldseek 3Di:
DVVVVVVVVVVVVVVVVVPPPPPVPPPPVPVDDDDDEAEAADDDPLDLHALPAPLNCGPCSCDPPNVSLEWAKECLQCVVVPNAQPKDWDADDDDPGPRDTDIYGYHHHDPPDDDPIYTHGYD

Sequence (123 aa):
MGYNVIIFTFLALCLLQYCTCAHVKSLNASIASFQPAVATFYGPPTGAGSDGGACGFTDAVSKPPFNSFISAGNGPLFKEGFGCGSCYQVLCNLGPCSGRPVTVTITDECPGCSGAFHFDLSG

pLDDT: mean 86.51, std 15.96, range [49.5, 98.56]

InterPro domains:
  IPR007112 Expansin/pollen allergen, DPBB domain [PS50842] (52-123)
  IPR007118 Expansin/Lol pI [PR01225] (33-48)
  IPR007118 Expansin/Lol pI [PR01225] (51-69)
  IPR007118 Expansin/Lol pI [PR01225] (74-92)
  IPR009009 RlpA-like protein, double-psi beta-barrel domain [PF03330] (71-123)
  IPR036908 RlpA-like domain superfamily [G3DSA:2.40.40.10] (19-123)
  IPR036908 RlpA-like domain superfamily [SSF50685] (24-122)

Organism: Solanum chacoense (NCBI:txid4108)

Secondary structure (DSSP, 8-state):
-HHHHHHHHHHHHHHHHHH------------------EEEEESSTT----TT-TT--GGGGGSTTTTT-EEEEPHHHHGGGTTTT-EEEE---SSS--S--EEEEEEEE-TT--SSSEEEEE-

Mean predicted aligned error: 10.93 Å